Protein AF-A0A916JMM1-F1 (afdb_monomer)

Radius of gyration: 22.96 Å; Cα contacts (8 Å, |Δi|>4): 122; chains: 1; bounding box: 65×42×53 Å

pLDDT: mean 76.2, std 17.03, range [32.09, 93.0]

Secondary structure (DSSP, 8-state):
--EE-SSS-EEEEETTEEEEEETTEEEEEE-----HHHHHH-GGGHHHHHHHHHHHHHHHHHHHHHHHTHHHHHHHPPTTHHHHHHHHHHHHHHHSSSSTTS----TTTTGGGGTT--SS------SS------TT--------

Foldseek 3Di:
DWDDPDPPQIAQDDPQWHWDDDPNDIDIDGNDDDDPVCCVPPPVNPLVLLLVLLLVVLLVVLVVVCVVCVVVCVVAAAPCLSVVSSVLQSVQQVVFDDDRSDGDRPCPVPVVSCPPDDRHPPPPPDDDDPPDPPVDDDDDDDDD

Solvent-accessible surface area (backbone atoms only — not comparable to full-atom values): 8923 Å² total; per-residue (Å²): 119,53,43,78,77,52,98,84,44,59,40,36,51,55,97,59,33,32,27,47,74,57,96,92,40,84,44,78,40,73,66,77,78,80,56,68,66,49,55,73,67,40,74,90,31,47,66,57,51,25,52,48,44,44,49,54,48,17,45,53,54,35,46,54,53,47,62,75,41,40,70,58,44,70,76,44,47,26,92,62,44,69,57,54,44,24,51,52,38,43,54,47,39,70,74,26,61,72,57,89,45,64,46,46,82,51,61,76,88,46,46,74,76,57,62,89,71,70,62,44,66,87,65,83,75,73,82,85,85,81,82,79,85,64,93,84,66,97,73,93,75,88,80,133

Organism: NCBI:txid2829795

Mean predicted aligned error: 13.22 Å

Nearest PDB structures (foldseek):
  3tnf-assembly1_B  TM=4.139E-01  e=7.354E+00  Legionella pneumophila subsp. pneumophila str. Philadelphia 1

Sequence (144 aa):
MAKQKGFIKLKGSLGGLTFYEKNGKNIVRTTGGIDKERIAKDPAFKRTRENNAEFGGSAKVGKALRTGFANIIKSMGGPGIVGKITGLMKKINSFGSGQRGKRSFEILTNSSILEGFYFGIATYCGSDQCSWYRFLSGDQRTIV

Structure (mmCIF, N/CA/C/O backbone):
data_AF-A0A916JMM1-F1
#
_entry.id   AF-A0A916JMM1-F1
#
loop_
_atom_site.group_PDB
_atom_site.id
_atom_site.type_symbol
_atom_site.label_atom_id
_atom_site.label_alt_id
_atom_site.label_comp_id
_atom_site.label_asym_id
_atom_site.label_entity_id
_atom_site.label_seq_id
_atom_site.pdbx_PDB_ins_code
_atom_site.Cartn_x
_atom_site.Cartn_y
_atom_site.Cartn_z
_atom_site.occupancy
_atom_site.B_iso_or_equiv
_atom_site.auth_seq_id
_atom_site.auth_comp_id
_atom_site.auth_asym_id
_atom_site.auth_atom_id
_atom_site.pdbx_PDB_model_num
ATOM 1 N N . MET A 1 1 ? -13.121 -6.484 19.648 1.00 62.88 1 MET A N 1
ATOM 2 C CA . MET A 1 1 ? -14.017 -6.674 20.808 1.00 62.88 1 MET A CA 1
ATOM 3 C C . MET A 1 1 ? -14.099 -5.387 21.607 1.00 62.88 1 MET A C 1
ATOM 5 O O . MET A 1 1 ? -13.078 -4.711 21.728 1.00 62.88 1 MET A O 1
ATOM 9 N N . ALA A 1 2 ? -15.288 -5.036 22.097 1.00 74.56 2 ALA A N 1
ATOM 10 C CA . ALA A 1 2 ? -15.463 -3.906 23.002 1.00 74.56 2 ALA A CA 1
ATOM 11 C C . ALA A 1 2 ? -14.879 -4.213 24.393 1.00 74.56 2 ALA A C 1
ATOM 13 O O . ALA A 1 2 ? -14.953 -5.342 24.867 1.00 74.56 2 ALA A O 1
ATOM 14 N N . LYS A 1 3 ? -14.274 -3.207 25.025 1.00 74.06 3 LYS A N 1
ATOM 15 C CA . LYS A 1 3 ? -13.749 -3.234 26.392 1.00 74.06 3 LYS A CA 1
ATOM 16 C C . LYS A 1 3 ? -14.531 -2.227 27.234 1.00 74.06 3 LYS A C 1
ATOM 18 O O . LYS A 1 3 ? -14.678 -1.071 26.824 1.00 74.06 3 LYS A O 1
ATOM 23 N N . GLN A 1 4 ? -15.024 -2.653 28.392 1.00 74.19 4 GLN A N 1
ATOM 24 C CA . GLN A 1 4 ? -15.698 -1.777 29.347 1.00 74.19 4 GLN A CA 1
ATOM 25 C C . GLN A 1 4 ? -14.653 -0.932 30.085 1.00 74.19 4 GLN A C 1
ATOM 27 O O . GLN A 1 4 ? -13.722 -1.466 30.680 1.00 74.19 4 GLN A O 1
ATOM 32 N N . LYS A 1 5 ? -14.770 0.396 29.992 1.00 72.50 5 LYS A N 1
ATOM 33 C CA . LYS A 1 5 ? -13.878 1.366 30.654 1.00 72.50 5 LYS A CA 1
ATOM 34 C C . LYS A 1 5 ? -14.493 1.950 31.933 1.00 72.50 5 LYS A C 1
ATOM 36 O O . LYS A 1 5 ? -13.779 2.569 32.710 1.00 72.50 5 LYS A O 1
ATOM 41 N N . GLY A 1 6 ? -15.804 1.804 32.128 1.00 76.12 6 GLY A N 1
ATOM 42 C CA . GLY A 1 6 ? -16.532 2.265 33.311 1.00 76.12 6 GLY A CA 1
ATOM 43 C C . GLY A 1 6 ? -17.988 1.801 33.289 1.00 76.12 6 GLY A C 1
ATOM 44 O O . GLY A 1 6 ? -18.375 1.037 32.406 1.00 76.12 6 GLY A O 1
ATOM 45 N N . PHE A 1 7 ? -18.803 2.292 34.226 1.00 65.31 7 PHE A N 1
ATOM 46 C CA . PHE A 1 7 ? -20.190 1.835 34.407 1.00 65.31 7 PHE A CA 1
ATOM 47 C C . PHE A 1 7 ? -21.065 2.021 33.147 1.00 65.31 7 PHE A C 1
ATOM 49 O O . PHE A 1 7 ? -21.876 1.160 32.837 1.00 65.31 7 PHE A O 1
ATOM 56 N N . ILE A 1 8 ? -20.834 3.091 32.368 1.00 74.38 8 ILE A N 1
ATOM 57 C CA . ILE A 1 8 ? -21.552 3.383 31.102 1.00 74.38 8 ILE A CA 1
ATOM 58 C C . ILE A 1 8 ? -20.594 3.478 29.890 1.00 74.38 8 ILE A C 1
ATOM 60 O O . ILE A 1 8 ? -21.006 3.431 28.733 1.00 74.38 8 ILE A O 1
ATOM 64 N N . LYS A 1 9 ? -19.279 3.612 30.119 1.00 70.88 9 LYS A N 1
ATOM 65 C CA . LYS A 1 9 ? -18.302 3.883 29.050 1.00 70.88 9 LYS A CA 1
ATOM 66 C C . LYS A 1 9 ? -17.784 2.580 28.436 1.00 70.88 9 LYS A C 1
ATOM 68 O O . LYS A 1 9 ? -17.023 1.847 29.069 1.00 70.88 9 LYS A O 1
ATOM 73 N N . LEU A 1 10 ? -18.133 2.341 27.174 1.00 75.50 10 LEU A N 1
ATOM 74 C CA . LEU A 1 10 ? -17.639 1.232 26.354 1.00 75.50 10 LEU A CA 1
ATOM 75 C C . LEU A 1 10 ? -16.634 1.753 25.316 1.00 75.50 10 LEU A C 1
ATOM 77 O O . LEU A 1 10 ? -16.789 2.853 24.792 1.00 75.50 10 LEU A O 1
ATOM 81 N N . LYS A 1 11 ? -15.593 0.974 25.006 1.00 76.38 11 LYS A N 1
ATOM 82 C CA . LYS A 1 11 ? -14.633 1.272 23.930 1.00 76.38 11 LYS A CA 1
ATOM 83 C C . LYS A 1 11 ? -14.529 0.080 22.987 1.00 76.38 11 LYS A C 1
ATOM 85 O O . LYS A 1 11 ? -14.095 -0.986 23.407 1.00 76.38 11 LYS A O 1
ATOM 90 N N . GLY A 1 12 ? -14.854 0.262 21.712 1.00 76.19 12 GLY A N 1
ATOM 91 C CA . GLY A 1 12 ? -14.820 -0.779 20.676 1.00 76.19 12 GLY A CA 1
ATOM 92 C C . GLY A 1 12 ? -16.202 -1.092 20.099 1.00 76.19 12 GLY A C 1
ATOM 93 O O . GLY A 1 12 ? -17.145 -0.344 20.325 1.00 76.19 12 GLY A O 1
ATO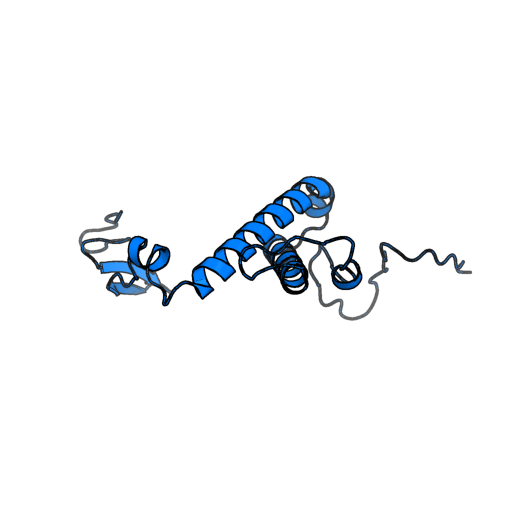M 94 N N . SER A 1 13 ? -16.311 -2.163 19.312 1.00 80.06 13 SER A N 1
ATOM 95 C CA . SER A 1 13 ? -17.557 -2.530 18.621 1.00 80.06 13 SER A CA 1
ATOM 96 C C . SER A 1 13 ? -18.375 -3.555 19.411 1.00 80.06 13 SER A C 1
ATOM 98 O O . SER A 1 13 ? -17.829 -4.589 19.808 1.00 80.06 13 SER A O 1
ATOM 100 N N . LEU A 1 14 ? -19.661 -3.266 19.618 1.00 79.25 14 LEU A N 1
ATOM 101 C CA . LEU A 1 14 ? -20.662 -4.107 20.278 1.00 79.25 14 LEU A CA 1
ATOM 102 C C . LEU A 1 14 ? -21.994 -3.985 19.521 1.00 79.25 14 LEU A C 1
ATOM 104 O O . LEU A 1 14 ? -22.482 -2.875 19.333 1.00 79.25 14 LEU A O 1
ATOM 108 N N . GLY A 1 15 ? -22.573 -5.107 19.080 1.00 71.81 15 GLY A N 1
ATOM 109 C CA . GLY A 1 15 ? -23.937 -5.143 18.527 1.00 71.81 15 GLY A CA 1
ATOM 110 C C . GLY A 1 15 ? -24.198 -4.204 17.341 1.00 71.81 15 GLY A C 1
ATOM 111 O O . GLY A 1 15 ? -25.262 -3.605 17.264 1.00 71.81 15 GLY A O 1
ATOM 112 N N . GLY A 1 16 ? -23.219 -4.010 16.450 1.00 75.88 16 GLY A N 1
ATOM 113 C CA . GLY A 1 16 ? -23.362 -3.085 15.318 1.00 75.88 16 GLY A CA 1
ATOM 114 C C . GLY A 1 16 ? -23.198 -1.604 15.681 1.00 75.88 16 GLY A C 1
ATOM 115 O O . GLY A 1 16 ? -23.474 -0.741 14.853 1.00 75.88 16 GLY A O 1
ATOM 116 N N . LEU A 1 17 ? -22.715 -1.286 16.884 1.00 81.38 17 LEU A N 1
ATOM 117 C CA . LEU A 1 17 ? -22.312 0.055 17.303 1.00 81.38 17 LEU A CA 1
ATOM 118 C C . LEU A 1 17 ? -20.828 0.051 17.668 1.00 81.38 17 LEU A C 1
ATOM 120 O O . LEU A 1 17 ? -20.344 -0.818 18.389 1.00 81.38 17 LEU A O 1
ATOM 124 N N . THR A 1 18 ? -20.085 1.034 17.175 1.00 81.25 18 THR A N 1
ATOM 125 C CA . THR A 1 18 ? -18.675 1.248 17.498 1.00 81.25 18 THR A CA 1
ATOM 126 C C . THR A 1 18 ? -18.548 2.482 18.376 1.00 81.25 18 THR A C 1
ATOM 128 O O . THR A 1 18 ? -18.861 3.593 17.949 1.00 81.25 18 THR A O 1
ATOM 131 N N . PHE A 1 19 ? -18.046 2.274 19.590 1.00 82.94 19 PHE A N 1
ATOM 132 C CA . PHE A 1 19 ? -17.811 3.303 20.593 1.00 82.94 19 PHE A CA 1
ATOM 133 C C . PHE A 1 19 ? -16.343 3.732 20.551 1.00 82.94 19 PHE A C 1
ATOM 135 O O . PHE A 1 19 ? -15.442 2.913 20.777 1.00 82.94 19 PHE A O 1
ATOM 142 N N . TYR A 1 20 ? -16.080 5.003 20.252 1.00 82.56 20 TYR A N 1
ATOM 143 C CA . TYR A 1 20 ? -14.726 5.555 20.238 1.00 82.56 20 TYR A CA 1
ATOM 144 C C . TYR A 1 20 ? -14.690 6.983 20.778 1.00 82.56 20 TYR A C 1
ATOM 146 O O . TYR A 1 20 ? -15.689 7.695 20.803 1.00 82.56 20 TYR A O 1
ATOM 154 N N . GLU A 1 21 ? -13.510 7.392 21.226 1.00 83.25 21 GLU A N 1
ATOM 155 C CA . GLU A 1 21 ? -13.273 8.718 21.783 1.00 83.25 21 GLU A CA 1
ATOM 156 C C . GLU A 1 21 ? -12.561 9.571 20.731 1.00 83.25 21 GLU A C 1
ATOM 158 O O . GLU A 1 21 ? -11.540 9.152 20.179 1.00 83.25 21 GLU A O 1
ATOM 163 N N . LYS A 1 22 ? -13.104 10.750 20.425 1.00 81.62 22 LYS A N 1
ATOM 164 C CA . LYS A 1 22 ? -12.468 11.739 19.547 1.00 81.62 22 LYS A CA 1
ATOM 165 C C . LYS A 1 22 ? -12.465 1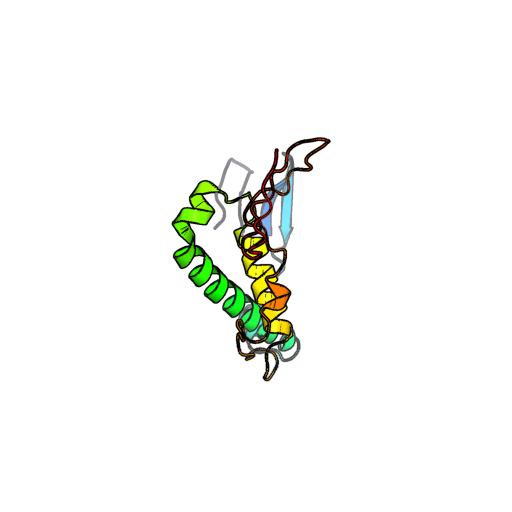3.080 20.268 1.00 81.62 22 LYS A C 1
ATOM 167 O O . LYS A 1 22 ? -13.524 13.577 20.637 1.00 81.62 22 LYS A O 1
ATOM 172 N N . ASN A 1 23 ? -11.281 13.656 20.465 1.00 80.75 23 ASN A N 1
ATOM 173 C CA . ASN A 1 23 ? -11.091 14.947 21.140 1.00 80.75 23 ASN A CA 1
ATOM 174 C C . ASN A 1 23 ? -11.770 15.012 22.528 1.00 80.75 23 ASN A C 1
ATOM 176 O O . ASN A 1 23 ? -12.451 15.984 22.839 1.00 80.75 23 ASN A O 1
ATOM 180 N N . GLY A 1 24 ? -11.660 13.944 23.330 1.00 79.44 24 GLY A N 1
ATOM 181 C CA . GLY A 1 24 ? -12.253 13.868 24.675 1.00 79.44 24 GLY A CA 1
ATOM 182 C C . GLY A 1 24 ? -13.773 13.655 24.719 1.00 79.44 24 GLY A C 1
ATOM 183 O O . GLY A 1 24 ? -14.352 13.581 25.801 1.00 79.44 24 GLY A O 1
ATOM 184 N N . LYS A 1 25 ? -14.441 13.537 23.562 1.00 81.62 25 LYS A N 1
ATOM 185 C CA . LYS A 1 25 ? -15.877 13.238 23.465 1.00 81.62 25 LYS A CA 1
ATOM 186 C C . LYS A 1 25 ? -16.096 11.785 23.051 1.00 81.62 25 LYS A C 1
ATOM 188 O O . LYS A 1 25 ? -15.461 11.292 22.116 1.00 81.62 25 LYS A O 1
ATOM 193 N N . ASN A 1 26 ? -17.025 11.113 23.730 1.00 84.19 26 ASN A N 1
ATOM 194 C CA . ASN A 1 26 ? -17.461 9.764 23.376 1.00 84.19 26 ASN A CA 1
ATOM 195 C C . ASN A 1 26 ? -18.442 9.844 22.206 1.00 84.19 26 ASN A C 1
ATOM 197 O O . ASN A 1 26 ? -19.488 10.478 22.317 1.00 84.19 26 ASN A O 1
ATOM 201 N N . ILE A 1 27 ? -18.097 9.202 21.095 1.00 82.75 27 ILE A N 1
ATOM 202 C CA . ILE A 1 27 ? -18.913 9.146 19.885 1.00 82.75 27 ILE A CA 1
ATOM 203 C C . ILE A 1 27 ? -19.318 7.694 19.654 1.00 82.75 27 ILE A C 1
ATOM 205 O O . ILE A 1 27 ? -18.508 6.771 19.788 1.00 82.75 27 ILE A O 1
ATOM 209 N N . VAL A 1 28 ? -20.581 7.505 19.283 1.00 82.62 28 VAL A N 1
ATOM 210 C CA . VAL A 1 28 ? -21.116 6.215 18.855 1.00 82.62 28 VAL A CA 1
ATOM 211 C C . VAL A 1 28 ? -21.411 6.299 17.370 1.00 82.62 28 VAL A C 1
ATOM 213 O O . VAL A 1 28 ? -22.046 7.242 16.904 1.00 82.62 28 VAL A O 1
ATOM 216 N N . ARG A 1 29 ? -20.932 5.314 16.617 1.00 81.69 29 ARG A N 1
ATOM 217 C CA . ARG A 1 29 ? -21.222 5.176 15.192 1.00 81.69 29 ARG A CA 1
ATOM 218 C C . ARG A 1 29 ? -21.795 3.794 14.936 1.00 81.69 29 ARG A C 1
ATOM 220 O O . ARG A 1 29 ? -21.224 2.812 15.400 1.00 81.69 29 ARG A O 1
ATOM 227 N N . THR A 1 30 ? -22.845 3.697 14.135 1.00 80.25 30 THR A N 1
ATOM 228 C CA . THR A 1 30 ? -23.295 2.414 13.589 1.00 80.25 30 THR A CA 1
ATOM 229 C C . THR A 1 30 ? -22.166 1.784 12.776 1.00 80.25 30 THR A C 1
ATOM 231 O O . THR A 1 30 ? -21.515 2.447 11.962 1.00 80.25 30 THR A O 1
ATOM 234 N N . THR A 1 31 ? -21.876 0.512 13.033 1.00 69.31 31 THR A N 1
ATOM 235 C CA . THR A 1 31 ? -20.902 -0.282 12.291 1.00 69.31 31 THR A CA 1
ATOM 236 C C . THR A 1 31 ? -21.382 -0.383 10.847 1.00 69.31 31 THR A C 1
ATOM 238 O O . THR A 1 31 ? -22.182 -1.235 10.494 1.00 69.31 31 THR A O 1
ATOM 241 N N . GLY A 1 32 ? -20.925 0.555 10.024 1.00 72.31 32 GLY A N 1
ATOM 242 C CA . GLY A 1 32 ? -21.147 0.567 8.588 1.00 72.31 32 GLY A CA 1
ATOM 243 C C . GLY A 1 32 ? -19.957 -0.066 7.885 1.00 72.31 32 GLY A C 1
ATOM 244 O O . GLY A 1 32 ? -18.811 0.307 8.143 1.00 72.31 32 GLY A O 1
ATOM 245 N N . GLY A 1 33 ? -20.233 -1.007 6.993 1.00 72.31 33 GLY A N 1
ATOM 246 C CA . GLY A 1 33 ? -19.244 -1.675 6.162 1.00 72.31 33 GLY A CA 1
ATOM 247 C C . GLY A 1 33 ? -19.942 -2.582 5.159 1.00 72.31 33 GLY A C 1
ATOM 248 O O . GLY A 1 33 ? -21.042 -3.057 5.410 1.00 72.31 33 GLY A O 1
ATOM 249 N N . ILE A 1 34 ? -19.314 -2.780 4.007 1.00 75.50 34 ILE A N 1
ATOM 250 C CA . ILE A 1 34 ? -19.739 -3.795 3.045 1.00 75.50 34 ILE A CA 1
ATOM 251 C C . ILE A 1 34 ? -19.098 -5.118 3.472 1.00 75.50 34 ILE A C 1
ATOM 253 O O . ILE A 1 34 ? -17.914 -5.129 3.823 1.00 75.50 34 ILE A O 1
ATOM 257 N N . ASP A 1 35 ? -19.859 -6.212 3.427 1.00 83.00 35 ASP A N 1
ATOM 258 C CA . ASP A 1 35 ? -19.353 -7.547 3.752 1.00 83.00 35 ASP A CA 1
ATOM 259 C C . ASP A 1 35 ? -18.130 -7.906 2.903 1.00 83.00 35 ASP A C 1
ATOM 261 O O . ASP A 1 35 ? -18.046 -7.587 1.709 1.00 83.00 35 ASP A O 1
ATOM 265 N N . LYS A 1 36 ? -17.160 -8.594 3.510 1.00 81.06 36 LYS A N 1
ATOM 266 C CA . LYS A 1 36 ? -15.922 -8.981 2.817 1.00 81.06 36 LYS A CA 1
ATOM 267 C C . LYS A 1 36 ? -16.221 -9.880 1.620 1.00 81.06 36 LYS A C 1
ATOM 269 O O . LYS A 1 36 ? -15.602 -9.717 0.569 1.00 81.06 36 LYS A O 1
ATOM 274 N N . GLU A 1 37 ? -17.189 -10.782 1.757 1.00 83.19 37 GLU A N 1
ATOM 275 C CA . GLU A 1 37 ? -17.656 -11.679 0.700 1.00 83.19 37 GLU A CA 1
ATOM 276 C C . GLU A 1 37 ? -18.210 -10.886 -0.481 1.00 83.19 37 GLU A C 1
ATOM 278 O O . GLU A 1 37 ? -17.938 -11.222 -1.637 1.00 83.19 37 GLU A O 1
ATOM 283 N N . ARG A 1 38 ? -18.926 -9.792 -0.200 1.00 84.31 38 ARG A N 1
ATOM 284 C CA . ARG A 1 38 ? -19.441 -8.899 -1.232 1.00 84.31 38 ARG A CA 1
ATOM 285 C C . ARG A 1 38 ? -18.299 -8.187 -1.950 1.00 84.31 38 ARG A C 1
ATOM 287 O O . ARG A 1 38 ? -18.240 -8.249 -3.170 1.00 84.31 38 ARG A O 1
ATOM 294 N N . ILE A 1 39 ? -17.324 -7.620 -1.237 1.00 84.56 39 ILE A N 1
ATOM 295 C CA . ILE A 1 39 ? -16.145 -6.993 -1.872 1.00 84.56 39 ILE A CA 1
ATOM 296 C C . ILE A 1 39 ? -15.378 -8.002 -2.748 1.00 84.56 39 ILE A C 1
ATOM 298 O O . ILE A 1 39 ? -14.861 -7.641 -3.810 1.00 84.56 39 ILE A O 1
ATOM 302 N N . ALA A 1 40 ? -15.312 -9.268 -2.329 1.00 85.00 40 ALA A N 1
ATOM 303 C CA . ALA A 1 40 ? -14.621 -10.327 -3.057 1.00 85.00 40 ALA A CA 1
ATOM 304 C C . ALA A 1 40 ? -15.353 -10.763 -4.340 1.00 85.00 40 ALA A C 1
ATOM 306 O O . ALA A 1 40 ? -14.699 -10.959 -5.366 1.00 85.00 40 ALA A O 1
ATOM 307 N N . LYS A 1 41 ? -16.685 -10.902 -4.297 1.00 86.81 41 LYS A N 1
ATOM 308 C CA . LYS A 1 41 ? -17.475 -11.534 -5.370 1.00 86.81 41 LYS A CA 1
ATOM 309 C C . LYS A 1 41 ? -18.206 -10.547 -6.280 1.00 86.81 41 LYS A C 1
ATOM 311 O O . LYS A 1 41 ? -18.302 -10.790 -7.478 1.00 86.81 41 LYS A O 1
ATOM 316 N N . ASP A 1 42 ? -18.698 -9.436 -5.744 1.00 89.56 42 ASP A N 1
ATOM 317 C CA . ASP A 1 42 ? -19.582 -8.521 -6.471 1.00 89.56 42 ASP A CA 1
ATOM 318 C C . ASP A 1 42 ? -18.810 -7.805 -7.609 1.00 89.56 42 ASP A C 1
ATOM 320 O O . ASP A 1 42 ? -17.675 -7.332 -7.401 1.00 89.56 42 ASP A O 1
ATOM 324 N N . PRO A 1 43 ? -19.366 -7.759 -8.838 1.00 87.75 43 PRO A N 1
ATOM 325 C CA . PRO A 1 43 ? -18.737 -7.109 -9.986 1.00 87.75 43 PRO A CA 1
ATOM 326 C C . PRO A 1 43 ? -18.490 -5.610 -9.775 1.00 87.75 43 PRO A C 1
ATOM 328 O O . PRO A 1 43 ? -17.504 -5.091 -10.304 1.00 87.75 43 PRO A O 1
ATOM 331 N N . ALA A 1 44 ? -19.291 -4.925 -8.950 1.00 89.69 44 ALA A N 1
ATOM 332 C CA . ALA A 1 44 ? -19.109 -3.504 -8.649 1.00 89.69 44 ALA A CA 1
ATOM 333 C C . ALA A 1 44 ? -17.734 -3.210 -8.018 1.00 89.69 44 ALA A C 1
ATOM 335 O O . ALA A 1 44 ? -17.141 -2.158 -8.260 1.00 89.69 44 ALA A O 1
ATOM 336 N N . PHE A 1 45 ? -17.170 -4.167 -7.271 1.00 87.44 45 PHE A N 1
ATOM 337 C CA . PHE A 1 45 ? -15.867 -4.025 -6.609 1.00 87.44 45 PHE A CA 1
ATOM 338 C C . PHE A 1 45 ? -14.687 -4.552 -7.432 1.00 87.44 45 PHE A C 1
ATOM 340 O O . PHE A 1 45 ? -13.564 -4.577 -6.925 1.00 87.44 45 PHE A O 1
ATOM 347 N N . LYS A 1 46 ? -14.884 -4.935 -8.703 1.00 89.25 46 LYS A N 1
ATOM 348 C CA . LYS A 1 46 ? -13.802 -5.446 -9.567 1.00 89.25 46 LYS A CA 1
ATOM 349 C C . LYS A 1 46 ? -12.599 -4.494 -9.607 1.00 89.25 46 LYS A C 1
ATOM 351 O O . LYS A 1 46 ? -11.479 -4.911 -9.323 1.00 89.25 46 LYS A O 1
ATOM 356 N N . ARG A 1 47 ? -12.840 -3.200 -9.843 1.00 88.94 47 ARG A N 1
ATOM 357 C CA . ARG A 1 47 ? -11.783 -2.169 -9.893 1.00 88.94 47 ARG A CA 1
ATOM 358 C C . ARG A 1 47 ? -11.078 -1.976 -8.548 1.00 88.94 47 ARG A C 1
ATOM 360 O O . ARG A 1 47 ? -9.872 -1.749 -8.506 1.00 88.94 47 ARG A O 1
ATOM 367 N N . THR A 1 48 ? -11.810 -2.095 -7.442 1.00 90.94 48 THR A N 1
ATOM 368 C CA . THR A 1 48 ? -11.237 -2.028 -6.090 1.00 90.94 48 THR A CA 1
ATOM 369 C C . THR A 1 48 ? -10.301 -3.205 -5.837 1.00 90.94 48 THR A C 1
ATOM 371 O O . THR A 1 48 ? -9.203 -3.007 -5.323 1.00 90.94 48 THR A O 1
ATOM 374 N N . ARG A 1 49 ? -10.680 -4.420 -6.255 1.00 91.19 49 ARG A N 1
ATOM 375 C CA . ARG A 1 49 ? -9.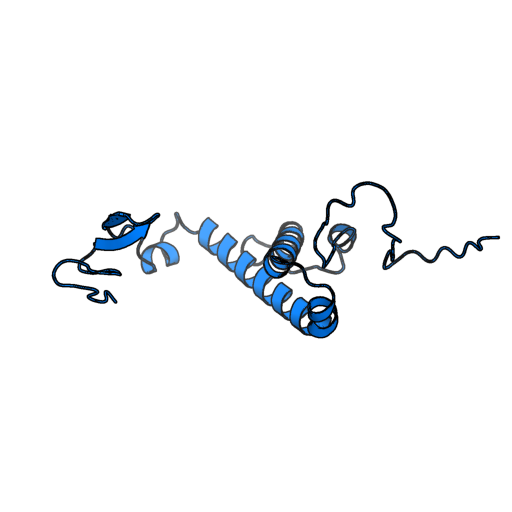823 -5.611 -6.143 1.00 91.19 49 ARG A CA 1
ATOM 376 C C . ARG A 1 49 ? -8.550 -5.483 -6.975 1.00 91.19 49 ARG A C 1
ATOM 378 O O . ARG A 1 49 ? -7.472 -5.766 -6.465 1.00 91.19 49 ARG A O 1
ATOM 385 N N . GLU A 1 50 ? -8.664 -5.005 -8.211 1.00 91.12 50 GLU A N 1
ATOM 386 C CA . GLU A 1 50 ? -7.511 -4.749 -9.083 1.00 91.12 50 GLU A CA 1
ATOM 387 C C . GLU A 1 50 ? -6.544 -3.733 -8.457 1.00 91.12 50 GLU A C 1
ATOM 389 O O . GLU A 1 50 ? -5.343 -3.985 -8.359 1.00 91.12 50 GLU A O 1
ATOM 394 N N . ASN A 1 51 ? -7.062 -2.605 -7.960 1.00 91.56 51 ASN A N 1
ATOM 395 C CA . ASN A 1 51 ? -6.239 -1.589 -7.305 1.00 91.56 51 ASN A CA 1
ATOM 396 C C . ASN A 1 51 ? -5.574 -2.125 -6.025 1.00 91.56 51 ASN A C 1
ATOM 398 O O . ASN A 1 51 ? -4.403 -1.824 -5.784 1.00 91.56 51 ASN A O 1
ATOM 402 N N . ASN A 1 52 ? -6.295 -2.925 -5.232 1.00 90.12 52 ASN A N 1
ATOM 403 C CA . ASN A 1 52 ? -5.782 -3.539 -4.007 1.00 90.12 52 ASN A CA 1
ATOM 404 C C . ASN A 1 52 ? -4.661 -4.544 -4.292 1.00 90.12 52 ASN A C 1
ATOM 406 O O . ASN A 1 52 ? -3.660 -4.544 -3.577 1.00 90.12 52 ASN A O 1
ATOM 410 N N . ALA A 1 53 ? -4.803 -5.372 -5.331 1.00 90.88 53 ALA A N 1
ATOM 411 C CA . ALA A 1 53 ? -3.771 -6.321 -5.741 1.00 90.88 53 ALA A CA 1
ATOM 412 C C . ALA A 1 53 ? -2.480 -5.593 -6.143 1.00 90.88 53 ALA A C 1
ATOM 414 O O . ALA A 1 53 ? -1.401 -5.905 -5.638 1.00 90.88 53 ALA A O 1
ATOM 415 N N . GLU A 1 54 ? -2.600 -4.553 -6.970 1.00 90.75 54 GLU A N 1
ATOM 416 C CA . GLU A 1 54 ? -1.459 -3.728 -7.368 1.00 90.75 54 GLU A CA 1
ATOM 417 C C . GLU A 1 54 ? -0.814 -3.013 -6.172 1.00 90.75 54 GLU A C 1
ATOM 419 O O . GLU A 1 54 ? 0.407 -2.997 -6.052 1.00 90.75 54 GLU A O 1
ATOM 424 N N . PHE A 1 55 ? -1.613 -2.443 -5.263 1.00 92.44 55 PHE A N 1
ATOM 425 C CA . PHE A 1 55 ? -1.092 -1.761 -4.075 1.00 92.44 55 PHE A CA 1
ATOM 426 C C . PHE A 1 55 ? -0.376 -2.729 -3.122 1.00 92.44 55 PHE A C 1
ATOM 428 O O . PHE A 1 55 ? 0.692 -2.409 -2.600 1.00 92.44 55 PHE A O 1
ATOM 435 N N . GLY A 1 56 ? -0.919 -3.938 -2.942 1.00 91.75 56 GLY A N 1
ATOM 436 C CA . GLY A 1 56 ? -0.270 -5.010 -2.187 1.00 91.75 56 GLY A CA 1
ATOM 437 C C . GLY A 1 56 ? 1.068 -5.425 -2.805 1.00 91.75 56 GLY A C 1
ATOM 438 O O . GLY A 1 56 ? 2.056 -5.584 -2.085 1.00 91.75 56 GLY A O 1
ATOM 439 N N . GLY A 1 57 ? 1.131 -5.513 -4.137 1.00 91.00 57 GLY A N 1
ATOM 440 C CA . GLY A 1 57 ? 2.375 -5.713 -4.880 1.00 91.00 57 GLY A CA 1
ATOM 441 C C . GLY A 1 57 ? 3.392 -4.597 -4.622 1.00 91.00 57 GLY A C 1
ATOM 442 O O . GLY A 1 57 ? 4.517 -4.878 -4.208 1.00 91.00 57 GLY A O 1
ATOM 443 N N . SER A 1 58 ? 2.982 -3.330 -4.758 1.00 91.06 58 SER A N 1
ATOM 444 C CA . SER A 1 58 ? 3.848 -2.163 -4.532 1.00 91.06 58 SER A CA 1
ATOM 445 C C . SER A 1 58 ? 4.393 -2.122 -3.105 1.00 91.06 58 SER A C 1
ATOM 447 O O . SER A 1 58 ? 5.561 -1.800 -2.897 1.00 91.06 58 SER A O 1
ATOM 449 N N . ALA A 1 59 ? 3.580 -2.500 -2.115 1.00 92.50 59 ALA A N 1
ATOM 450 C CA . ALA A 1 59 ? 4.008 -2.594 -0.724 1.00 92.50 59 ALA A CA 1
ATOM 451 C C . ALA A 1 59 ? 5.029 -3.724 -0.501 1.00 92.50 59 ALA A C 1
ATOM 453 O O . ALA A 1 59 ? 5.969 -3.555 0.280 1.00 92.50 59 ALA A O 1
ATOM 454 N N . LYS A 1 60 ? 4.881 -4.863 -1.193 1.00 92.56 60 LYS A N 1
ATOM 455 C CA . LYS A 1 60 ? 5.818 -5.996 -1.113 1.00 92.56 60 LYS A CA 1
ATOM 456 C C . LYS A 1 60 ? 7.173 -5.647 -1.730 1.00 92.56 60 LYS A C 1
ATOM 458 O O . LYS A 1 60 ? 8.197 -5.857 -1.082 1.00 92.56 60 LYS A O 1
ATOM 463 N N . VAL A 1 61 ? 7.181 -5.040 -2.917 1.00 91.00 61 VAL A N 1
ATOM 464 C CA . VAL A 1 61 ? 8.409 -4.547 -3.568 1.00 91.00 61 VAL A CA 1
ATOM 465 C C . VAL A 1 61 ? 9.048 -3.433 -2.738 1.00 91.00 61 VAL A C 1
ATOM 467 O O . VAL A 1 61 ? 10.241 -3.474 -2.446 1.00 91.00 61 VAL A O 1
ATOM 470 N N . GLY A 1 62 ? 8.244 -2.488 -2.245 1.00 91.12 62 GLY A N 1
ATOM 471 C CA . GLY A 1 62 ? 8.711 -1.437 -1.345 1.00 91.12 62 GLY A CA 1
ATOM 472 C C . GLY A 1 62 ? 9.294 -1.982 -0.038 1.00 91.12 62 GLY A C 1
ATOM 473 O O . GLY A 1 62 ? 10.231 -1.404 0.505 1.00 91.12 62 GLY A O 1
ATOM 474 N N . LYS A 1 63 ? 8.786 -3.109 0.481 1.00 93.00 63 LYS A N 1
ATOM 475 C CA . LYS A 1 63 ? 9.395 -3.808 1.623 1.00 93.00 63 LYS A CA 1
ATOM 476 C C . LYS A 1 63 ? 10.760 -4.385 1.257 1.00 93.00 63 LYS A C 1
ATOM 478 O O . LYS A 1 63 ? 11.692 -4.158 2.017 1.00 93.00 63 LYS A O 1
ATOM 483 N N . ALA A 1 64 ? 10.882 -5.063 0.116 1.00 92.25 64 ALA A N 1
ATOM 484 C CA . ALA A 1 64 ? 12.158 -5.613 -0.345 1.00 92.25 64 ALA A CA 1
ATOM 485 C C . ALA A 1 64 ? 13.230 -4.518 -0.491 1.00 92.25 64 ALA A C 1
ATOM 487 O O . ALA A 1 64 ? 14.325 -4.662 0.048 1.00 92.25 64 ALA A O 1
ATOM 488 N N . LEU A 1 65 ? 12.879 -3.377 -1.098 1.00 89.56 65 LEU A N 1
ATOM 489 C CA . LEU A 1 65 ? 13.764 -2.210 -1.202 1.00 89.56 65 LEU A CA 1
ATOM 490 C C . LEU A 1 65 ? 14.213 -1.688 0.164 1.00 89.56 65 LEU A C 1
ATOM 492 O O . LEU A 1 65 ? 15.394 -1.439 0.383 1.00 89.56 65 LEU A O 1
ATOM 496 N N . ARG A 1 66 ? 13.280 -1.549 1.109 1.00 90.31 66 ARG A N 1
ATOM 497 C 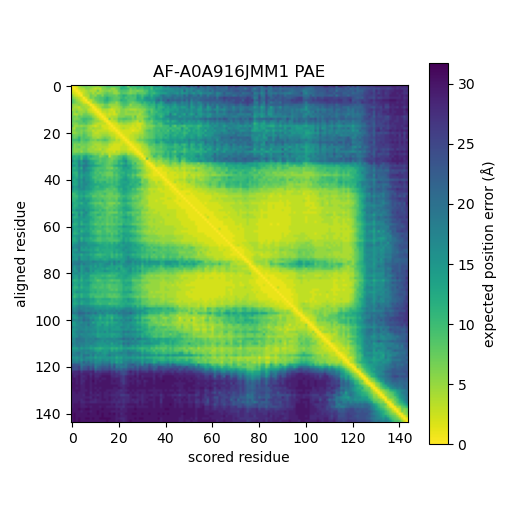CA . ARG A 1 66 ? 13.608 -1.081 2.462 1.00 90.31 66 ARG A CA 1
ATOM 498 C C . ARG A 1 66 ? 14.492 -2.054 3.224 1.00 90.31 66 ARG A C 1
ATOM 500 O O . ARG A 1 66 ? 15.311 -1.609 4.014 1.00 90.31 66 ARG A O 1
ATOM 507 N N . THR A 1 67 ? 14.315 -3.354 3.014 1.00 92.50 67 THR A N 1
ATOM 508 C CA . THR A 1 67 ? 15.176 -4.371 3.619 1.00 92.50 67 THR A CA 1
ATOM 509 C C . THR A 1 67 ? 16.584 -4.314 3.026 1.00 92.50 67 THR A C 1
ATOM 511 O O . THR A 1 67 ? 17.541 -4.347 3.791 1.00 92.50 67 THR A O 1
ATOM 514 N N . GLY A 1 68 ? 16.724 -4.139 1.707 1.00 89.88 68 GLY A N 1
ATOM 515 C CA . GLY A 1 68 ? 18.034 -3.966 1.065 1.00 89.88 68 GLY A CA 1
ATOM 516 C C . GLY A 1 68 ? 18.764 -2.696 1.516 1.00 89.88 68 GLY A C 1
ATOM 517 O O . GLY A 1 68 ? 19.956 -2.728 1.797 1.00 89.88 68 GLY A O 1
ATOM 518 N N . PHE A 1 69 ? 18.035 -1.590 1.678 1.00 88.06 69 PHE A N 1
ATOM 519 C CA . PHE A 1 69 ? 18.582 -0.298 2.108 1.00 88.06 69 PHE A CA 1
ATOM 520 C C . PHE A 1 69 ? 18.383 -0.004 3.601 1.00 88.06 69 PHE A C 1
ATOM 522 O O . PHE A 1 69 ? 18.380 1.158 4.011 1.00 88.06 69 PHE A O 1
ATOM 529 N N . ALA A 1 70 ? 18.222 -1.036 4.433 1.00 89.12 70 ALA A N 1
ATOM 530 C CA . ALA A 1 70 ? 17.871 -0.870 5.844 1.00 89.12 70 ALA A CA 1
ATOM 531 C C . ALA A 1 70 ? 18.867 0.023 6.601 1.00 89.12 70 ALA A C 1
ATOM 533 O O . ALA A 1 70 ? 18.451 0.888 7.370 1.00 89.12 70 ALA A O 1
ATOM 534 N N . ASN A 1 71 ? 20.165 -0.129 6.327 1.00 87.50 71 ASN A N 1
ATOM 535 C CA . ASN A 1 71 ? 21.221 0.668 6.955 1.00 87.50 71 ASN A CA 1
ATOM 536 C C . ASN A 1 71 ? 21.126 2.155 6.576 1.00 87.50 71 ASN A C 1
ATOM 538 O O . ASN A 1 71 ? 21.218 3.019 7.441 1.00 87.50 71 ASN A O 1
ATOM 542 N N . ILE A 1 72 ? 20.856 2.455 5.303 1.00 85.12 72 ILE A N 1
ATOM 543 C CA . ILE A 1 72 ? 20.719 3.828 4.794 1.00 85.12 72 ILE A CA 1
ATOM 544 C C . ILE A 1 72 ? 19.473 4.496 5.380 1.00 85.12 72 ILE A C 1
ATOM 546 O O . ILE A 1 72 ? 19.522 5.631 5.850 1.00 85.12 72 ILE A O 1
ATOM 550 N N . ILE A 1 73 ? 18.351 3.774 5.396 1.00 86.25 73 ILE A N 1
ATOM 551 C CA . ILE A 1 73 ? 17.082 4.272 5.937 1.00 86.25 73 ILE A CA 1
ATOM 552 C C . ILE A 1 73 ? 17.174 4.468 7.450 1.00 86.25 73 ILE A C 1
ATOM 554 O O . ILE A 1 73 ? 16.557 5.384 7.977 1.00 86.25 73 ILE A O 1
ATOM 558 N N . LYS A 1 74 ? 17.948 3.647 8.162 1.00 84.81 74 LYS A N 1
ATOM 559 C CA . LYS A 1 74 ? 18.168 3.841 9.596 1.00 84.81 74 LYS A CA 1
ATOM 560 C C . LYS A 1 74 ? 18.917 5.146 9.883 1.00 84.81 74 LYS A C 1
ATOM 562 O O . LYS A 1 74 ? 18.572 5.823 10.843 1.00 84.81 74 LYS A O 1
ATOM 567 N N . SER A 1 75 ? 19.898 5.497 9.053 1.00 82.56 75 SER A N 1
ATOM 568 C CA . SER A 1 75 ? 20.717 6.697 9.254 1.00 82.56 75 SER A CA 1
ATOM 569 C C . SER A 1 75 ? 20.068 7.983 8.737 1.00 82.56 75 SER A C 1
ATOM 571 O O . SER A 1 75 ? 20.247 9.033 9.339 1.00 82.56 75 SER A O 1
ATOM 573 N N . MET A 1 76 ? 19.320 7.922 7.631 1.00 78.44 76 MET A N 1
ATOM 574 C CA . MET A 1 76 ? 18.783 9.111 6.947 1.00 78.44 76 MET A CA 1
ATOM 575 C C . MET A 1 76 ? 17.256 9.123 6.808 1.00 78.44 76 MET A C 1
ATOM 577 O O . MET A 1 76 ? 16.708 10.046 6.218 1.00 78.44 76 MET A O 1
ATOM 581 N N . GLY A 1 77 ? 16.544 8.099 7.279 1.00 77.38 77 GLY A N 1
ATOM 582 C CA . GLY A 1 77 ? 15.114 7.935 7.026 1.00 77.38 77 GLY A CA 1
ATOM 583 C C . GLY A 1 77 ? 14.248 8.941 7.778 1.00 77.38 77 GLY A C 1
ATOM 584 O O . GLY A 1 77 ? 14.189 8.938 9.004 1.00 77.38 77 GLY A O 1
ATOM 585 N N . GLY A 1 78 ? 13.505 9.756 7.029 1.00 79.44 78 GLY A N 1
ATOM 586 C CA . GLY A 1 78 ? 12.491 10.651 7.591 1.00 79.44 78 GLY A CA 1
ATOM 587 C C . GLY A 1 78 ? 11.169 9.948 7.957 1.00 79.44 78 GLY A C 1
ATOM 588 O O . GLY A 1 78 ? 10.884 8.841 7.475 1.00 79.44 78 GLY A O 1
A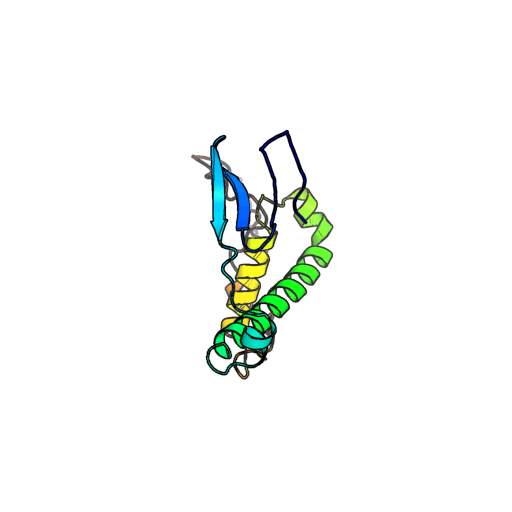TOM 589 N N . PRO A 1 79 ? 10.291 10.601 8.746 1.00 78.88 79 PRO A N 1
ATOM 590 C CA . PRO A 1 79 ? 8.936 10.119 8.975 1.00 78.88 79 PRO A CA 1
ATOM 591 C C . PRO A 1 79 ? 8.194 9.985 7.638 1.00 78.88 79 PRO A C 1
ATOM 593 O O . PRO A 1 79 ? 8.284 10.833 6.750 1.00 78.88 79 PRO A O 1
ATOM 596 N N . GLY A 1 80 ? 7.469 8.878 7.470 1.00 83.31 80 GLY A N 1
ATOM 597 C CA . GLY A 1 80 ? 6.685 8.620 6.259 1.00 83.31 80 GLY A CA 1
ATOM 598 C C . GLY A 1 80 ? 7.470 8.067 5.062 1.00 83.31 80 GLY A C 1
ATOM 599 O O . GLY A 1 80 ? 6.872 7.874 4.002 1.00 83.31 80 GLY A O 1
ATOM 600 N N . ILE A 1 81 ? 8.759 7.729 5.208 1.00 85.94 81 ILE A N 1
ATOM 601 C CA . ILE A 1 81 ? 9.569 7.130 4.127 1.00 85.94 81 ILE A CA 1
ATOM 602 C C . ILE A 1 81 ? 8.928 5.865 3.530 1.00 85.94 81 ILE A C 1
ATOM 604 O O . ILE A 1 81 ? 8.943 5.657 2.320 1.00 85.94 81 ILE A O 1
ATOM 608 N N . VAL A 1 82 ? 8.265 5.055 4.362 1.00 88.50 82 VAL A N 1
ATOM 609 C CA . VAL A 1 82 ? 7.544 3.846 3.929 1.00 88.50 82 VAL A CA 1
ATOM 610 C C . VAL A 1 82 ? 6.414 4.183 2.951 1.00 88.50 82 VAL A C 1
ATOM 612 O O . VAL A 1 82 ? 6.243 3.494 1.941 1.00 88.50 82 VAL A O 1
ATOM 615 N N . GLY A 1 83 ? 5.664 5.253 3.229 1.00 88.69 83 GLY A N 1
ATOM 616 C CA . GLY A 1 83 ? 4.590 5.736 2.364 1.00 88.69 83 GLY A CA 1
ATOM 617 C C . GLY A 1 83 ? 5.130 6.287 1.047 1.00 88.69 83 GLY A C 1
ATOM 618 O O . GLY A 1 83 ? 4.613 5.933 -0.010 1.00 88.69 83 GLY A O 1
ATOM 619 N N . LYS A 1 84 ? 6.224 7.063 1.099 1.00 88.69 84 LYS A N 1
ATOM 620 C CA . LYS A 1 84 ? 6.895 7.601 -0.097 1.00 88.69 84 LYS A CA 1
ATOM 621 C C . LYS A 1 84 ? 7.388 6.486 -1.026 1.00 88.69 84 LYS A C 1
ATOM 623 O O . LYS A 1 84 ? 7.079 6.511 -2.213 1.00 88.69 84 LYS A O 1
ATOM 628 N N . ILE A 1 85 ? 8.076 5.475 -0.484 1.00 89.88 85 ILE A N 1
ATOM 629 C CA . ILE A 1 85 ? 8.564 4.319 -1.261 1.00 89.88 85 ILE A CA 1
ATOM 630 C C . ILE A 1 85 ? 7.392 3.561 -1.888 1.00 89.88 85 ILE A C 1
ATOM 632 O O . ILE A 1 85 ? 7.417 3.249 -3.074 1.00 89.88 85 ILE A O 1
ATOM 636 N N . THR A 1 86 ? 6.340 3.289 -1.112 1.00 91.56 86 THR A N 1
ATOM 637 C CA . THR A 1 86 ? 5.167 2.559 -1.618 1.00 91.56 86 THR A CA 1
ATOM 638 C C . THR A 1 86 ? 4.439 3.350 -2.710 1.00 91.56 86 THR A C 1
ATOM 640 O O . THR A 1 86 ? 4.032 2.772 -3.716 1.00 91.56 86 THR A O 1
ATOM 643 N N . GLY A 1 87 ? 4.317 4.673 -2.555 1.00 89.81 87 GLY A N 1
ATOM 644 C CA . GLY A 1 87 ? 3.729 5.563 -3.557 1.00 89.81 87 GLY A CA 1
ATOM 645 C C . GLY A 1 87 ? 4.538 5.608 -4.852 1.00 89.81 87 GLY A C 1
ATOM 646 O O . GLY A 1 87 ? 3.970 5.510 -5.938 1.00 89.81 87 GLY A O 1
ATOM 647 N N . LEU A 1 88 ? 5.866 5.663 -4.749 1.00 89.75 88 LEU A N 1
ATOM 648 C CA . LEU A 1 88 ? 6.755 5.628 -5.905 1.00 89.75 88 LEU A CA 1
ATOM 649 C C . LEU A 1 88 ? 6.697 4.270 -6.633 1.00 89.75 88 LEU A C 1
ATOM 651 O O . LEU A 1 88 ? 6.554 4.234 -7.854 1.00 89.75 88 LEU A O 1
ATOM 655 N N . MET A 1 89 ? 6.660 3.154 -5.899 1.00 89.88 89 MET A N 1
ATOM 656 C CA . MET A 1 89 ? 6.443 1.821 -6.483 1.00 89.88 89 MET A CA 1
ATOM 657 C C . MET A 1 89 ? 5.071 1.699 -7.158 1.00 89.88 89 MET A C 1
ATOM 659 O O . MET A 1 89 ? 4.933 1.025 -8.178 1.00 89.88 89 MET A O 1
ATOM 663 N N . LYS A 1 90 ? 4.042 2.364 -6.621 1.00 90.00 90 LYS A N 1
ATOM 664 C CA . LYS A 1 90 ? 2.715 2.417 -7.246 1.00 90.00 90 LYS A CA 1
ATOM 665 C C . LYS A 1 90 ? 2.718 3.258 -8.524 1.00 90.00 90 LYS A C 1
ATOM 667 O O . LYS A 1 90 ? 2.041 2.888 -9.485 1.00 90.00 90 LYS A O 1
ATOM 672 N N . LYS A 1 91 ? 3.488 4.350 -8.559 1.00 89.06 91 LYS A N 1
ATOM 673 C CA . LYS A 1 91 ? 3.698 5.162 -9.764 1.00 89.06 91 LYS A CA 1
ATOM 674 C C . LYS A 1 91 ? 4.355 4.323 -10.862 1.00 89.06 91 LYS A C 1
ATOM 676 O O . LYS A 1 91 ? 3.781 4.233 -11.938 1.00 89.06 91 LYS A O 1
ATOM 681 N N . ILE A 1 92 ? 5.443 3.610 -10.557 1.00 88.44 92 ILE A N 1
ATOM 682 C CA . ILE A 1 92 ? 6.098 2.678 -11.498 1.00 88.44 92 ILE A CA 1
ATOM 683 C C . ILE A 1 92 ? 5.112 1.619 -12.006 1.00 88.44 92 ILE A C 1
ATOM 685 O O . ILE A 1 92 ? 4.962 1.437 -13.208 1.00 88.44 92 ILE A O 1
ATOM 689 N N . ASN A 1 93 ? 4.355 0.983 -11.109 1.00 87.88 93 ASN A N 1
ATOM 690 C CA . ASN A 1 93 ? 3.365 -0.027 -11.494 1.00 87.88 93 ASN A CA 1
ATOM 691 C C . ASN A 1 93 ? 2.242 0.516 -12.397 1.00 87.88 93 ASN A C 1
ATOM 693 O O . ASN A 1 93 ? 1.564 -0.257 -13.064 1.00 87.88 93 ASN A O 1
ATOM 697 N N . SER A 1 94 ? 2.003 1.830 -12.405 1.00 85.50 94 SER A N 1
ATOM 698 C CA . SER A 1 94 ? 0.988 2.443 -13.270 1.00 85.50 94 SER A CA 1
ATOM 699 C C . SER A 1 94 ? 1.448 2.538 -14.728 1.00 85.50 94 SER A C 1
ATOM 701 O O . SER A 1 94 ? 0.597 2.527 -15.614 1.00 85.50 94 SER A O 1
ATOM 703 N N . PHE A 1 95 ? 2.766 2.575 -14.958 1.00 84.31 95 PHE A N 1
ATOM 704 C CA . PHE A 1 95 ? 3.405 2.537 -16.280 1.00 84.31 95 PHE A CA 1
ATOM 705 C C . PHE A 1 95 ? 3.819 1.120 -16.712 1.00 84.31 95 PHE A C 1
ATOM 707 O O . PHE A 1 95 ? 4.207 0.925 -17.858 1.00 84.31 95 PHE A O 1
ATOM 714 N N . GLY A 1 96 ? 3.741 0.136 -15.810 1.00 80.62 96 GLY A N 1
ATOM 715 C CA . GLY A 1 96 ? 4.097 -1.254 -16.096 1.00 80.62 96 GLY A CA 1
ATOM 716 C C . GLY A 1 96 ? 3.189 -1.911 -17.139 1.00 80.62 96 GLY A C 1
ATOM 717 O O . GLY A 1 96 ? 1.997 -1.595 -17.246 1.00 80.62 96 GLY A O 1
ATOM 718 N N . SER A 1 97 ? 3.754 -2.860 -17.886 1.00 81.06 97 SER A N 1
ATOM 719 C CA . SER A 1 97 ? 3.028 -3.622 -18.898 1.00 81.06 97 SER A CA 1
ATOM 720 C C . SER A 1 97 ? 2.038 -4.622 -18.270 1.00 81.06 97 SER A C 1
ATOM 722 O O . SER A 1 97 ? 2.205 -5.104 -17.145 1.00 81.06 97 SER A O 1
ATOM 724 N N . GLY A 1 98 ? 0.950 -4.917 -18.993 1.00 83.31 98 GLY A N 1
ATOM 725 C CA . GLY A 1 98 ? -0.034 -5.943 -18.624 1.00 83.31 98 GLY A CA 1
ATOM 726 C C . GLY A 1 98 ? -1.427 -5.434 -18.232 1.00 83.31 98 GLY A C 1
ATOM 727 O O . GLY A 1 98 ? -1.738 -4.242 -18.247 1.00 83.31 98 GLY A O 1
ATOM 728 N N . GLN A 1 99 ? -2.303 -6.385 -17.895 1.00 83.88 99 GLN A N 1
ATOM 729 C CA . GLN A 1 99 ? -3.683 -6.100 -17.496 1.00 83.88 99 GLN A CA 1
ATOM 730 C C . GLN A 1 99 ? -3.745 -5.484 -16.092 1.00 83.88 99 GLN A C 1
ATOM 732 O O . GLN A 1 99 ? -2.982 -5.844 -15.191 1.00 83.88 99 GLN A O 1
ATOM 737 N N . ARG A 1 100 ? -4.707 -4.579 -15.886 1.00 80.81 100 ARG A N 1
ATOM 738 C CA . ARG A 1 100 ? -4.956 -3.933 -14.590 1.00 80.81 100 ARG A CA 1
ATOM 739 C C . ARG A 1 100 ? -5.191 -4.986 -13.499 1.00 80.81 100 ARG A C 1
ATOM 741 O O . ARG A 1 100 ? -5.956 -5.924 -13.695 1.00 80.81 100 ARG A O 1
ATOM 748 N N . GLY A 1 101 ? -4.510 -4.852 -12.363 1.00 80.94 101 GLY A N 1
ATOM 749 C CA . GLY A 1 101 ? -4.527 -5.845 -11.281 1.00 80.94 101 GLY A CA 1
ATOM 750 C C . GLY A 1 101 ? -3.415 -6.900 -11.340 1.00 80.94 101 GLY A C 1
ATOM 751 O O . GLY A 1 101 ? -3.167 -7.552 -10.329 1.00 80.94 101 GLY A O 1
ATOM 752 N N . LYS A 1 102 ? -2.735 -7.063 -12.485 1.00 83.38 102 LYS A N 1
ATOM 753 C CA . LYS A 1 102 ? -1.669 -8.063 -12.708 1.00 83.38 102 LYS A CA 1
ATOM 754 C C . LYS A 1 102 ? -0.448 -7.489 -13.444 1.00 83.38 102 LYS A C 1
ATOM 756 O O . LYS A 1 102 ? 0.266 -8.228 -14.116 1.00 83.38 102 LYS A O 1
ATOM 761 N N . ARG A 1 103 ? -0.232 -6.176 -13.358 1.00 85.94 103 ARG A N 1
ATOM 762 C CA . ARG A 1 103 ? 0.906 -5.517 -14.012 1.00 85.94 103 ARG A CA 1
ATOM 763 C C . ARG A 1 103 ? 2.235 -5.989 -13.427 1.00 85.94 103 ARG A C 1
ATOM 765 O O . ARG A 1 103 ? 2.320 -6.290 -12.233 1.00 85.94 103 ARG A O 1
ATOM 772 N N . SER A 1 104 ? 3.254 -6.061 -14.275 1.00 82.62 104 SER A N 1
ATOM 773 C CA . SER A 1 104 ? 4.631 -6.341 -13.875 1.00 82.62 104 SER A CA 1
ATOM 774 C C . SER A 1 104 ? 5.280 -5.099 -13.247 1.00 82.62 104 SER A C 1
ATOM 776 O O . SER A 1 104 ? 4.961 -3.955 -13.577 1.00 82.62 104 SER A O 1
ATOM 778 N N . PHE A 1 105 ? 6.220 -5.324 -12.325 1.00 81.69 105 PHE A N 1
ATOM 779 C CA . PHE A 1 105 ? 7.037 -4.256 -11.746 1.00 81.69 105 PHE A CA 1
ATOM 780 C C . PHE A 1 105 ? 8.316 -4.076 -12.567 1.00 81.69 105 PHE A C 1
ATOM 782 O O . PHE A 1 105 ? 9.344 -4.684 -12.277 1.00 81.69 105 PHE A O 1
ATOM 789 N N . GLU A 1 106 ? 8.257 -3.227 -13.588 1.00 81.81 106 GLU A N 1
ATOM 790 C CA . GLU A 1 106 ? 9.410 -2.886 -14.428 1.00 81.81 106 GLU A CA 1
ATOM 791 C C . GLU A 1 106 ? 10.167 -1.683 -13.855 1.00 81.81 106 GLU A C 1
ATOM 793 O O . GLU A 1 106 ? 9.937 -0.532 -14.230 1.00 81.81 106 GLU A O 1
ATOM 798 N N . ILE A 1 107 ? 11.059 -1.953 -12.899 1.00 78.56 107 ILE A N 1
ATOM 799 C CA . ILE A 1 107 ? 11.840 -0.912 -12.209 1.00 78.56 107 ILE A CA 1
ATOM 800 C C . ILE A 1 107 ? 12.932 -0.340 -13.123 1.00 78.56 107 ILE A C 1
ATOM 802 O O . ILE A 1 107 ? 13.163 0.864 -13.113 1.00 78.56 107 ILE A O 1
ATOM 806 N N . LEU A 1 108 ? 13.584 -1.190 -13.923 1.00 78.44 108 LEU A N 1
ATOM 807 C CA . LEU A 1 108 ? 14.713 -0.794 -14.772 1.00 78.44 108 LEU A CA 1
ATOM 808 C C . LEU A 1 108 ? 14.272 0.077 -15.953 1.00 78.44 108 LEU A C 1
ATOM 810 O O . LEU A 1 108 ? 14.882 1.109 -16.205 1.00 78.44 108 LEU A O 1
ATOM 814 N N . THR A 1 109 ? 13.179 -0.298 -16.624 1.00 82.00 109 THR A N 1
ATOM 815 C CA . THR A 1 109 ? 12.611 0.460 -17.751 1.00 82.00 109 THR A CA 1
ATOM 816 C C . THR A 1 109 ? 12.175 1.868 -17.335 1.00 82.00 109 THR A C 1
ATOM 818 O O . THR A 1 109 ? 12.261 2.806 -18.118 1.00 82.00 109 THR A O 1
ATOM 821 N N . ASN A 1 110 ? 11.727 2.026 -16.085 1.00 79.69 110 ASN A N 1
ATOM 822 C CA . ASN A 1 110 ? 11.178 3.271 -15.546 1.00 79.69 110 ASN A CA 1
ATOM 823 C C . ASN A 1 110 ? 12.122 3.945 -14.536 1.00 79.69 110 ASN A C 1
ATOM 825 O O . ASN A 1 110 ? 11.664 4.573 -13.575 1.00 79.69 110 ASN A O 1
ATOM 829 N N . SER A 1 111 ? 13.435 3.808 -14.733 1.00 78.56 111 SER A N 1
ATOM 830 C CA . SER A 1 111 ? 14.462 4.364 -13.843 1.00 78.56 111 SER A CA 1
ATOM 831 C C .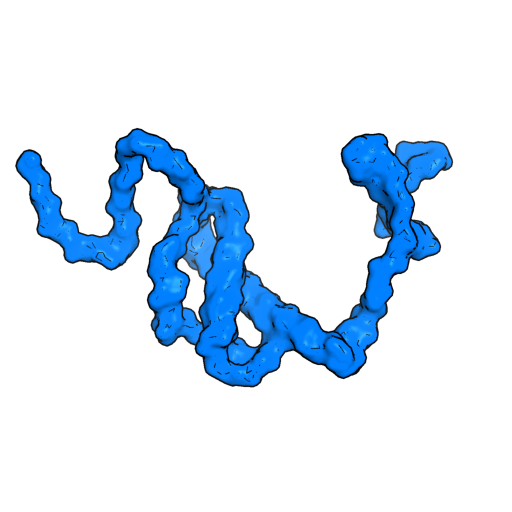 SER A 1 111 ? 14.333 5.879 -13.647 1.00 78.56 111 SER A C 1
ATOM 833 O O . SER A 1 111 ? 14.555 6.364 -12.540 1.00 78.56 111 SER A O 1
ATOM 835 N N . SER A 1 112 ? 13.861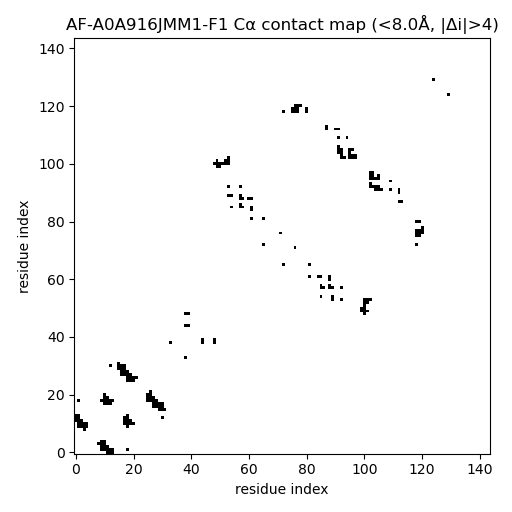 6.608 -14.661 1.00 82.50 112 SER A N 1
ATOM 836 C CA . SER A 1 112 ? 13.606 8.055 -14.604 1.00 82.50 112 SER A CA 1
ATOM 837 C C . SER A 1 112 ? 12.619 8.468 -13.504 1.00 82.50 112 SER A C 1
ATOM 839 O O . SER A 1 112 ? 12.689 9.574 -12.981 1.00 82.50 112 SER A O 1
ATOM 841 N N . ILE A 1 113 ? 11.714 7.579 -13.081 1.00 83.38 113 ILE A N 1
ATOM 842 C CA . ILE A 1 113 ? 10.756 7.850 -11.993 1.00 83.38 113 ILE A CA 1
ATOM 843 C C . ILE A 1 113 ? 11.449 7.860 -10.620 1.00 83.38 113 ILE A C 1
ATOM 845 O O . ILE A 1 113 ? 10.919 8.428 -9.662 1.00 83.38 113 ILE A O 1
ATOM 849 N N . LEU A 1 114 ? 12.615 7.221 -10.513 1.00 81.12 114 LEU A N 1
ATOM 850 C CA . LEU A 1 114 ? 13.433 7.189 -9.300 1.00 81.12 114 LEU A CA 1
ATOM 851 C C . LEU A 1 114 ? 14.291 8.448 -9.146 1.00 81.12 114 LEU A C 1
ATOM 853 O O . LEU A 1 114 ? 14.759 8.732 -8.040 1.00 81.12 114 LEU A O 1
ATOM 857 N N . GLU A 1 115 ? 14.482 9.212 -10.222 1.00 80.50 115 GLU A N 1
ATOM 858 C CA . GLU A 1 115 ? 15.240 10.457 -10.188 1.00 80.50 115 GLU A CA 1
ATOM 859 C C . GLU A 1 115 ? 14.531 11.488 -9.296 1.00 80.50 115 GLU A C 1
ATOM 861 O O . GLU A 1 115 ? 13.328 11.728 -9.398 1.00 80.50 115 GLU A O 1
ATOM 866 N N . GLY A 1 116 ? 15.281 12.074 -8.358 1.00 75.38 116 GLY A N 1
ATOM 867 C CA . GLY A 1 116 ? 14.747 13.024 -7.377 1.00 75.38 116 GLY A CA 1
ATOM 868 C C . GLY A 1 116 ? 14.101 12.388 -6.140 1.00 75.38 116 GLY A C 1
ATOM 869 O O . GLY A 1 116 ? 13.596 13.111 -5.279 1.00 75.38 116 GLY A O 1
ATOM 870 N N . PHE A 1 117 ? 14.132 11.058 -5.992 1.00 81.69 117 PHE A N 1
ATOM 871 C CA . PHE A 1 117 ? 13.703 10.423 -4.749 1.00 81.69 117 PHE A CA 1
ATOM 872 C C . PHE A 1 117 ? 14.702 10.687 -3.613 1.00 81.69 117 PHE A C 1
ATOM 874 O O . PHE A 1 117 ? 15.877 10.336 -3.699 1.00 81.69 117 PHE A O 1
ATOM 881 N N . TYR A 1 118 ? 14.207 11.259 -2.513 1.00 78.56 118 TYR A N 1
ATOM 882 C CA . TYR A 1 118 ? 15.004 11.569 -1.329 1.00 78.56 118 TYR A CA 1
ATOM 883 C C . TYR A 1 118 ? 14.529 10.773 -0.107 1.00 78.56 118 TYR A C 1
ATOM 88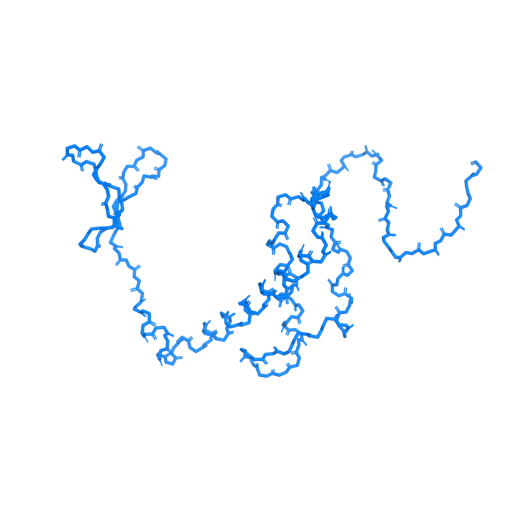5 O O . TYR A 1 118 ? 13.340 10.770 0.233 1.00 78.56 118 TYR A O 1
ATOM 893 N N . PHE A 1 119 ? 15.471 10.105 0.568 1.00 72.75 119 PHE A N 1
ATOM 894 C CA . PHE A 1 119 ? 15.192 9.252 1.729 1.00 72.75 119 PHE A CA 1
ATOM 895 C C . PHE A 1 119 ? 14.910 10.039 3.022 1.00 72.75 119 PHE A C 1
ATOM 897 O O . PHE A 1 119 ? 14.246 9.520 3.925 1.00 72.75 119 PHE A O 1
ATOM 904 N N . GLY A 1 120 ? 15.379 11.283 3.109 1.00 67.31 120 GLY A N 1
ATOM 905 C CA . GLY A 1 120 ? 15.272 12.098 4.314 1.00 67.31 120 GLY A CA 1
ATOM 906 C C . GLY A 1 120 ? 14.023 12.966 4.419 1.00 67.31 120 GLY A C 1
ATOM 907 O O . GLY A 1 120 ? 13.071 12.904 3.626 1.00 67.31 120 GLY A O 1
ATOM 908 N N . ILE A 1 121 ? 14.029 13.783 5.468 1.00 61.03 121 ILE A N 1
ATOM 909 C CA . ILE A 1 121 ? 13.103 14.899 5.638 1.00 61.03 121 ILE A CA 1
ATOM 910 C C . ILE A 1 121 ? 13.451 15.928 4.568 1.00 61.03 121 ILE A C 1
ATOM 912 O O . ILE A 1 121 ? 14.587 16.376 4.494 1.00 61.03 121 ILE A O 1
ATOM 916 N N . ALA A 1 122 ? 12.475 16.297 3.736 1.00 54.72 122 ALA A N 1
ATOM 917 C CA . ALA A 1 122 ? 12.572 17.538 2.983 1.00 54.72 122 ALA A CA 1
ATOM 918 C C . ALA A 1 122 ? 12.457 18.665 4.013 1.00 54.72 122 ALA A C 1
ATOM 920 O O . ALA A 1 122 ? 11.371 19.172 4.284 1.00 54.72 122 ALA A O 1
ATOM 921 N N . THR A 1 123 ? 13.554 18.948 4.703 1.00 43.16 123 THR A N 1
ATOM 922 C CA . THR A 1 123 ? 13.671 20.140 5.520 1.00 43.16 123 THR A CA 1
ATOM 923 C C . THR A 1 123 ? 13.621 21.267 4.510 1.00 43.16 123 THR A C 1
ATOM 925 O O . THR A 1 123 ? 14.416 21.295 3.572 1.00 43.16 123 THR A O 1
ATOM 928 N N . TYR A 1 124 ? 12.656 22.169 4.663 1.00 45.88 124 TYR A N 1
ATOM 929 C CA . TYR A 1 124 ? 12.805 23.508 4.118 1.00 45.88 124 TYR A CA 1
ATOM 930 C C . TYR A 1 124 ? 14.129 24.039 4.674 1.00 45.88 124 TYR A C 1
ATOM 932 O O . TYR A 1 124 ? 14.212 24.411 5.841 1.00 45.88 124 TYR A O 1
ATOM 940 N N . CYS A 1 125 ? 15.186 23.971 3.871 1.00 38.22 125 CYS A N 1
ATOM 941 C CA . CYS A 1 125 ? 16.435 24.643 4.162 1.00 38.22 125 CYS A CA 1
ATOM 942 C C . CYS A 1 125 ? 16.198 26.092 3.738 1.00 38.22 125 CYS A C 1
ATOM 944 O O . CYS A 1 125 ? 16.297 26.437 2.562 1.00 38.22 125 CYS A O 1
ATOM 946 N N . GLY A 1 126 ? 15.734 26.904 4.689 1.00 40.75 126 GLY A N 1
ATOM 947 C CA . GLY A 1 126 ? 15.890 28.345 4.577 1.00 40.75 126 GLY A CA 1
ATOM 948 C C . GLY A 1 126 ? 17.384 28.630 4.494 1.00 40.75 126 GLY A C 1
ATOM 949 O O . GLY A 1 126 ? 18.116 28.125 5.337 1.00 40.75 126 GLY A O 1
ATOM 950 N N . SER A 1 127 ? 17.772 29.343 3.434 1.00 40.91 127 SER A N 1
ATOM 951 C CA . SER A 1 127 ? 19.069 29.989 3.190 1.00 40.91 127 SER A CA 1
ATOM 952 C C . SER A 1 127 ? 20.297 29.301 3.797 1.00 40.91 127 SER A C 1
ATOM 954 O O . SER A 1 127 ? 20.570 29.409 4.989 1.00 40.91 127 SER A O 1
ATOM 956 N N . ASP A 1 128 ? 21.085 28.732 2.891 1.00 38.69 128 ASP A N 1
ATOM 957 C CA . ASP A 1 128 ? 22.505 28.433 3.039 1.00 38.69 128 ASP A CA 1
ATOM 958 C C . ASP A 1 128 ? 22.857 27.078 3.670 1.00 38.69 128 ASP A C 1
ATOM 960 O O . ASP A 1 128 ? 22.609 26.779 4.831 1.00 38.69 128 ASP A O 1
ATOM 964 N N . GLN A 1 129 ? 23.541 26.281 2.842 1.00 39.72 129 GLN A N 1
ATOM 965 C CA . GLN A 1 129 ? 24.201 25.008 3.151 1.00 39.72 129 GLN A CA 1
ATOM 966 C C . GLN A 1 129 ? 23.315 23.752 3.166 1.00 39.72 129 GLN A C 1
ATOM 968 O O . GLN A 1 129 ? 23.244 23.003 4.136 1.00 39.72 129 GLN A O 1
ATOM 973 N N . CYS A 1 130 ? 22.768 23.408 1.999 1.00 43.69 130 CYS A N 1
ATOM 974 C CA . CYS A 1 130 ? 22.628 22.000 1.622 1.00 43.69 130 CY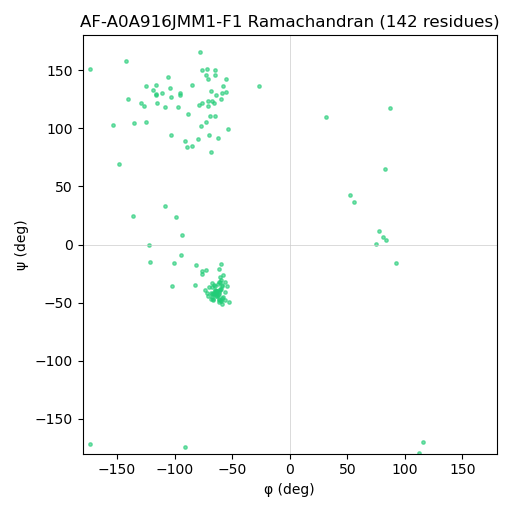S A CA 1
ATOM 975 C C . CYS A 1 130 ? 23.725 21.661 0.608 1.00 43.69 130 CYS A C 1
ATOM 977 O O . CYS A 1 130 ? 23.571 21.888 -0.590 1.00 43.69 130 CYS A O 1
ATOM 979 N N . SER A 1 131 ? 24.854 21.138 1.096 1.00 34.66 131 SER A N 1
ATOM 980 C CA . SER A 1 131 ? 25.835 20.478 0.233 1.00 34.66 131 SER A CA 1
ATOM 981 C C . SER A 1 131 ? 25.186 19.227 -0.360 1.00 34.66 131 SER A C 1
ATOM 983 O O . SER A 1 131 ? 24.833 18.278 0.345 1.00 34.66 131 SER A O 1
ATOM 985 N N . TRP A 1 132 ? 24.941 19.281 -1.664 1.00 39.94 132 TRP A N 1
ATOM 986 C CA . TRP A 1 132 ? 24.291 18.241 -2.442 1.00 39.94 132 TRP A CA 1
ATOM 987 C C . TRP A 1 132 ? 25.228 17.046 -2.620 1.00 39.94 132 TRP A C 1
ATOM 989 O O . TRP A 1 132 ? 26.096 17.073 -3.485 1.00 39.94 132 TRP A O 1
ATOM 999 N N . TYR A 1 133 ? 25.001 15.941 -1.908 1.00 36.62 133 TYR A N 1
ATOM 1000 C CA . TYR A 1 133 ? 25.464 14.644 -2.408 1.00 36.62 133 TYR A CA 1
ATOM 1001 C C . TYR A 1 133 ? 24.416 14.083 -3.368 1.00 36.62 133 TYR A C 1
ATOM 1003 O O . TYR A 1 133 ? 23.511 13.329 -3.007 1.00 36.62 133 TYR A O 1
ATOM 1011 N N . ARG A 1 134 ? 24.527 14.525 -4.625 1.00 41.84 134 ARG A N 1
ATOM 1012 C CA . ARG A 1 134 ? 23.808 13.971 -5.771 1.00 41.84 134 ARG A CA 1
ATOM 1013 C C . ARG A 1 134 ? 24.378 12.579 -6.031 1.00 41.84 134 ARG A C 1
ATOM 1015 O O . ARG A 1 134 ? 25.522 12.438 -6.441 1.00 41.84 134 ARG A O 1
ATOM 1022 N N . PHE A 1 135 ? 23.581 11.551 -5.758 1.00 42.16 135 PHE A N 1
ATOM 1023 C CA . PHE A 1 135 ? 24.008 10.148 -5.796 1.00 42.16 135 PHE A CA 1
ATOM 1024 C C . PHE A 1 135 ? 24.535 9.683 -7.172 1.00 42.16 135 PHE A C 1
ATOM 1026 O O . PHE A 1 135 ? 25.211 8.666 -7.227 1.00 42.16 135 PHE A O 1
ATOM 1033 N N . LEU A 1 136 ? 24.278 10.406 -8.273 1.00 40.22 136 LEU A N 1
ATOM 1034 C CA . LEU A 1 136 ? 24.708 10.010 -9.623 1.00 40.22 136 LEU A CA 1
ATOM 1035 C C . LEU A 1 136 ? 25.016 11.208 -10.536 1.00 40.22 136 LEU A C 1
ATOM 1037 O O . LEU A 1 136 ? 24.308 11.468 -11.504 1.00 40.22 136 LEU A O 1
ATOM 1041 N N . SER A 1 137 ? 26.085 11.943 -10.255 1.00 38.38 137 SER A N 1
ATOM 1042 C CA . SER A 1 137 ? 26.712 12.789 -11.278 1.00 38.38 137 SER A CA 1
ATOM 1043 C C . SER A 1 137 ? 28.182 12.974 -10.938 1.00 38.38 137 SER A C 1
ATOM 1045 O O . SER A 1 137 ? 28.519 13.726 -10.026 1.00 38.38 137 SER A O 1
ATOM 1047 N N . GLY A 1 138 ? 29.041 12.248 -11.651 1.00 42.53 138 GLY A N 1
ATOM 1048 C CA . GLY A 1 138 ? 30.477 12.483 -11.634 1.00 42.53 138 GLY A CA 1
ATOM 1049 C C . GLY A 1 138 ? 30.796 13.795 -12.338 1.00 42.53 138 GLY A C 1
ATOM 1050 O O . GLY A 1 138 ? 30.940 13.810 -13.554 1.00 42.53 138 GLY A O 1
ATOM 1051 N N . ASP A 1 139 ? 30.907 14.883 -11.583 1.00 33.88 139 ASP A N 1
ATOM 1052 C CA . ASP A 1 139 ? 31.539 16.111 -12.064 1.00 33.88 139 ASP A CA 1
ATOM 1053 C C . ASP A 1 139 ? 32.658 16.487 -11.087 1.00 33.88 139 ASP A C 1
ATOM 1055 O O . ASP A 1 139 ? 32.423 16.888 -9.946 1.00 33.88 139 ASP A O 1
ATOM 1059 N N . GLN A 1 140 ? 33.892 16.247 -11.531 1.00 44.59 140 GLN A N 1
ATOM 1060 C CA . GLN A 1 140 ? 35.121 16.707 -10.901 1.00 44.59 140 GLN A CA 1
ATOM 1061 C C . GLN A 1 140 ? 35.297 18.191 -11.226 1.00 44.59 140 GLN A C 1
ATOM 1063 O O . GLN A 1 140 ? 35.784 18.510 -12.308 1.00 44.59 140 GLN A O 1
ATOM 1068 N N . ARG A 1 141 ? 34.988 19.105 -10.301 1.00 36.94 141 ARG A N 1
ATOM 1069 C CA . ARG A 1 141 ? 35.553 20.464 -10.363 1.00 36.94 141 ARG A CA 1
ATOM 1070 C C . ARG A 1 141 ? 36.039 20.933 -9.001 1.00 36.94 141 ARG A C 1
ATOM 1072 O O . ARG A 1 141 ? 35.268 21.262 -8.107 1.00 36.94 141 ARG A O 1
ATOM 1079 N N . THR A 1 142 ? 37.365 20.901 -8.913 1.00 36.47 142 THR A N 1
ATOM 1080 C CA . THR A 1 142 ? 38.282 21.673 -8.070 1.00 36.47 142 THR A CA 1
ATOM 1081 C C . THR A 1 142 ? 37.754 23.043 -7.652 1.00 36.47 142 THR A C 1
ATOM 1083 O O . THR A 1 142 ? 37.273 23.805 -8.489 1.00 36.47 142 THR A O 1
ATOM 1086 N N . ILE A 1 143 ? 37.945 23.371 -6.374 1.00 32.09 143 ILE A N 1
ATOM 1087 C CA . ILE A 1 143 ? 37.793 24.718 -5.820 1.00 32.09 143 ILE A CA 1
ATOM 1088 C C . ILE A 1 143 ? 39.182 25.160 -5.340 1.00 32.09 143 ILE A C 1
ATOM 1090 O O . ILE A 1 143 ? 39.807 24.453 -4.547 1.00 32.09 143 ILE A O 1
ATOM 1094 N N . VAL A 1 144 ? 39.649 26.281 -5.899 1.00 36.09 144 VAL A N 1
ATOM 1095 C CA . VAL A 1 144 ? 40.635 27.194 -5.296 1.00 36.09 144 VAL A CA 1
ATOM 1096 C C . VAL A 1 144 ? 39.921 27.993 -4.217 1.00 36.09 144 VAL A C 1
ATOM 1098 O O . VAL A 1 144 ? 38.776 28.415 -4.502 1.00 36.09 144 VAL A O 1
#